Protein 2LHB (pdb70)

Organism: Petromyzon marinus (NCBI:txid7757)

Radius of gyration: 14.81 Å; Cα contacts (8 Å, |Δi|>4): 156; chains: 1; bounding box: 44×32×29 Å

Solvent-accessible surface area: 7991 Å² total

CATH classification: 1.10.490.10

Structure (mmCIF, N/CA/C/O backbone):
data_2LHB
#
_entry.id   2LHB
#
_cell.length_a   44.570
_cell.length_b   96.620
_cell.length_c   31.340
_cell.angle_alpha   90.00
_cell.angle_beta   90.00
_cell.angle_gamma   90.00
#
_symmetry.space_group_name_H-M   'P 21 21 21'
#
loop_
_entity.id
_entity.type
_entity.pdbx_description
1 polymer 'HEMOGLOBIN V (CYANO MET)'
2 non-polymer 'CYANIDE ION'
3 non-polymer 'PROTOPORPHYRIN IX CONTAINING FE'
4 water water
#
loop_
_atom_site.group_PDB
_atom_site.id
_atom_site.type_symbol
_atom_site.label_atom_id
_atom_site.label_alt_id
_atom_site.label_comp_id
_atom_site.label_asym_id
_atom_site.label_entity_id
_atom_site.label_seq_id
_atom_site.pdbx_PDB_ins_code
_atom_site.Cartn_x
_atom_site.Cartn_y
_atom_site.Cartn_z
_atom_site.occupancy
_atom_site.B_iso_or_equiv
_atom_site.auth_seq_id
_atom_site.auth_comp_id
_atom_site.auth_asym_id
_atom_site.auth_atom_id
_atom_site.pdbx_PDB_model_num
ATOM 1 N N . PRO A 1 1 ? 19.941 26.130 -20.741 1.00 22.70 1 PRO A N 1
ATOM 2 C CA . PRO A 1 1 ? 18.708 26.361 -19.960 1.00 22.33 1 PRO A CA 1
ATOM 3 C C . PRO A 1 1 ? 19.023 26.223 -18.477 1.00 20.27 1 PRO A C 1
ATOM 4 O O . PRO A 1 1 ? 20.137 25.811 -18.100 1.00 21.59 1 PRO A O 1
ATOM 17 N N . ILE A 1 2 ? 18.054 26.549 -17.666 1.00 18.47 2 ILE A N 1
ATOM 18 C CA . ILE A 1 2 ? 18.192 26.511 -16.208 1.00 16.73 2 ILE A CA 1
ATOM 19 C C . ILE A 1 2 ? 17.709 25.198 -15.655 1.00 16.10 2 ILE A C 1
ATOM 20 O O . ILE A 1 2 ? 16.610 24.769 -16.031 1.00 15.52 2 ILE A O 1
ATOM 36 N N . VAL A 1 3 ? 18.509 24.598 -14.778 1.00 16.28 3 VAL A N 1
ATOM 37 C CA . VAL A 1 3 ? 18.181 23.295 -14.166 1.00 16.56 3 VAL A CA 1
ATOM 38 C C . VAL A 1 3 ? 18.164 23.488 -12.658 1.00 16.02 3 VAL A C 1
ATOM 39 O O . VAL A 1 3 ? 18.826 24.442 -12.230 1.00 16.89 3 VAL A O 1
ATOM 52 N N . ASP A 1 4 ? 17.483 22.620 -11.954 1.00 16.13 4 ASP A N 1
ATOM 53 C CA . ASP A 1 4 ? 17.380 22.773 -10.471 1.00 16.94 4 ASP A CA 1
ATOM 54 C C . ASP A 1 4 ? 17.898 21.539 -9.758 1.00 16.19 4 ASP A C 1
ATOM 55 O O . ASP A 1 4 ? 17.550 21.377 -8.588 1.00 16.55 4 ASP A O 1
ATOM 64 N N . THR A 1 5 ? 18.677 20.761 -10.481 1.00 17.20 5 THR A N 1
ATOM 65 C CA . THR A 1 5 ? 19.285 19.520 -9.980 1.00 17.91 5 THR A CA 1
ATOM 66 C C . THR A 1 5 ? 20.675 19.295 -10.571 1.00 17.72 5 THR A C 1
ATOM 67 O O . THR A 1 5 ? 21.075 19.858 -11.575 1.00 18.08 5 THR A O 1
ATOM 78 N N . GLY A 1 6 ? 21.367 18.389 -9.911 1.00 18.31 6 GLY A N 1
ATOM 79 C CA . GLY A 1 6 ? 22.739 18.048 -10.321 1.00 18.95 6 GLY A CA 1
ATOM 80 C C . GLY A 1 6 ? 23.611 19.092 -9.583 1.00 20.36 6 GLY A C 1
ATOM 81 O O . GLY A 1 6 ? 23.207 19.639 -8.550 1.00 21.42 6 GLY A O 1
ATOM 85 N N . SER A 1 7 ? 24.737 19.314 -10.210 1.00 20.71 7 SER A N 1
ATOM 86 C CA . SER A 1 7 ? 25.765 20.233 -9.699 1.00 21.64 7 SER A CA 1
ATOM 87 C C . SER A 1 7 ? 26.174 21.095 -10.875 1.00 21.74 7 SER A C 1
ATOM 88 O O . SER A 1 7 ? 26.048 20.721 -12.038 1.00 21.56 7 SER A O 1
ATOM 96 N N . VAL A 1 8 ? 26.614 22.285 -10.504 1.00 24.80 8 VAL A N 1
ATOM 97 C CA . VAL A 1 8 ? 27.019 23.300 -11.488 1.00 25.03 8 VAL A CA 1
ATOM 98 C C . VAL A 1 8 ? 28.539 23.420 -11.435 1.00 25.55 8 VAL A C 1
ATOM 99 O O . VAL A 1 8 ? 29.070 23.314 -10.316 1.00 24.75 8 VAL A O 1
ATOM 112 N N . ALA A 1 9 ? 29.073 23.610 -12.630 1.00 26.24 9 ALA A N 1
ATOM 113 C CA . ALA A 1 9 ? 30.533 23.801 -12.784 1.00 27.47 9 ALA A CA 1
ATOM 114 C C . ALA A 1 9 ? 30.774 25.265 -12.383 1.00 28.05 9 ALA A C 1
ATOM 115 O O . ALA A 1 9 ? 29.920 26.132 -12.544 1.00 28.61 9 ALA A O 1
ATOM 122 N N . PRO A 1 10 ? 31.933 25.499 -11.817 1.00 29.15 10 PRO A N 1
ATOM 123 C CA . PRO A 1 10 ? 32.318 26.833 -11.341 1.00 28.17 10 PRO A CA 1
ATOM 124 C C . PRO A 1 10 ? 32.287 27.854 -12.452 1.00 26.89 10 PRO A C 1
ATOM 125 O O . PRO A 1 10 ? 32.394 27.523 -13.641 1.00 25.85 10 PRO A O 1
ATOM 136 N N . LEU A 1 11 ? 32.072 29.103 -12.019 1.00 25.61 11 LEU A N 1
ATOM 137 C CA . LEU A 1 11 ? 32.061 30.219 -12.949 1.00 25.09 11 LEU A CA 1
ATOM 138 C C . LEU A 1 11 ? 33.568 30.578 -13.170 1.00 23.77 11 LEU A C 1
ATOM 139 O O . LEU A 1 11 ? 34.395 30.452 -12.280 1.00 22.95 11 LEU A O 1
ATOM 155 N N . SER A 1 12 ? 33.787 30.950 -14.382 1.00 22.81 12 SER A N 1
ATOM 156 C CA . SER A 1 12 ? 35.077 31.360 -14.942 1.00 22.91 12 SER A CA 1
ATOM 157 C C . S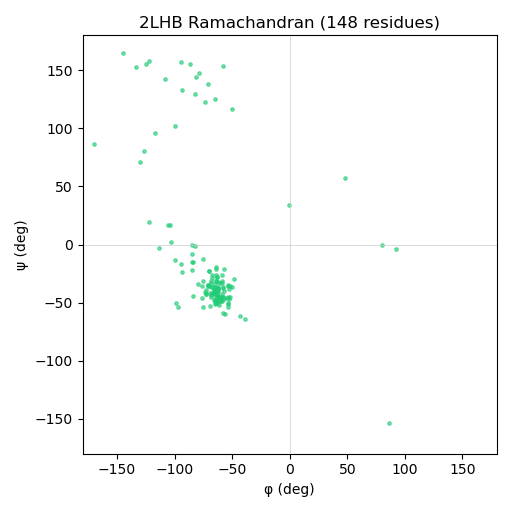ER A 1 12 ? 35.093 32.884 -14.819 1.00 22.93 12 SER A C 1
ATOM 158 O O . SER A 1 12 ? 33.961 33.434 -14.732 1.00 23.47 12 SER A O 1
ATOM 166 N N . ALA A 1 13 ? 36.258 33.481 -14.809 1.00 21.77 13 ALA A N 1
ATOM 167 C CA . ALA A 1 13 ? 36.328 34.951 -14.651 1.00 21.23 13 ALA A CA 1
ATOM 168 C C . ALA A 1 13 ? 35.560 35.657 -15.748 1.00 20.68 13 ALA A C 1
ATOM 169 O O . ALA A 1 13 ? 34.994 36.746 -15.511 1.00 21.94 13 ALA A O 1
ATOM 176 N N . ALA A 1 14 ? 35.518 35.042 -16.923 1.00 19.46 14 ALA A N 1
ATOM 177 C CA . ALA A 1 14 ? 34.788 35.676 -18.040 1.00 19.72 14 ALA A CA 1
ATOM 178 C C . ALA A 1 14 ? 33.290 35.743 -17.709 1.00 19.22 14 ALA A C 1
ATOM 179 O O . ALA A 1 14 ? 32.563 36.729 -17.930 1.00 19.16 14 ALA A O 1
ATOM 186 N N . GLU A 1 15 ? 32.794 34.653 -17.131 1.00 18.53 15 GLU A N 1
ATOM 187 C CA . GLU A 1 15 ? 31.357 34.567 -16.786 1.00 17.89 15 GLU A CA 1
ATOM 188 C C . GLU A 1 15 ? 30.961 35.595 -15.760 1.00 17.14 15 GLU A C 1
ATOM 189 O O . GLU A 1 15 ? 29.995 36.389 -15.881 1.00 18.54 15 GLU A O 1
ATOM 201 N N . LYS A 1 16 ? 31.767 35.630 -14.702 1.00 15.83 16 LYS A N 1
ATOM 202 C CA . LYS A 1 16 ? 31.611 36.525 -13.551 1.00 12.52 16 LYS A CA 1
ATOM 203 C C . LYS A 1 16 ? 31.525 37.940 -14.094 1.00 12.48 16 LYS A C 1
ATOM 204 O O . LYS A 1 16 ? 30.560 38.624 -13.784 1.00 10.41 16 LYS A O 1
ATOM 223 N N . THR A 1 17 ? 32.495 38.288 -14.936 1.00 11.81 17 THR A N 1
ATOM 224 C CA . THR A 1 17 ? 32.557 39.588 -15.590 1.00 12.05 17 THR A CA 1
ATOM 225 C C . THR A 1 17 ? 31.286 39.958 -16.340 1.00 12.37 17 THR A C 1
ATOM 226 O O . THR A 1 17 ? 30.780 41.066 -16.145 1.00 10.30 17 THR A O 1
ATOM 237 N N . LYS A 1 18 ? 30.820 39.020 -17.192 1.00 13.77 18 LYS A N 1
ATOM 238 C CA . LYS A 1 18 ? 29.601 39.361 -17.955 1.00 14.51 18 LYS A CA 1
ATOM 239 C C . LYS A 1 18 ? 28.348 39.395 -17.101 1.00 14.20 18 LYS A C 1
ATOM 240 O O . LYS A 1 18 ? 27.430 40.213 -17.297 1.00 13.23 18 LYS A O 1
ATOM 263 N N . ILE A 1 19 ? 28.319 38.473 -16.102 1.00 13.97 19 ILE A N 1
ATOM 264 C CA . ILE A 1 19 ? 27.132 38.486 -15.195 1.00 12.36 19 ILE A CA 1
ATOM 265 C C . ILE A 1 19 ? 27.020 39.882 -14.573 1.00 11.76 19 ILE A C 1
ATOM 266 O O . ILE A 1 19 ? 25.963 40.482 -14.573 1.00 9.14 19 ILE A O 1
ATOM 282 N N . ARG A 1 20 ? 28.142 40.374 -14.096 1.00 11.18 20 ARG A N 1
ATOM 283 C CA . ARG A 1 20 ? 28.194 41.659 -13.410 1.00 14.24 20 ARG A CA 1
ATOM 284 C C . ARG A 1 20 ? 27.796 42.864 -14.223 1.00 15.13 20 ARG A C 1
ATOM 285 O O . ARG A 1 20 ? 27.163 43.818 -13.682 1.00 16.08 20 ARG A O 1
ATOM 306 N N . SER A 1 21 ? 28.188 42.891 -15.488 1.00 15.14 21 SER A N 1
ATOM 307 C CA . SER A 1 21 ? 27.887 44.025 -16.353 1.00 14.85 21 SER A CA 1
ATOM 308 C C . SER A 1 21 ? 26.424 43.988 -16.793 1.00 13.79 21 SER A C 1
ATOM 309 O O . SER A 1 21 ? 25.821 45.058 -16.911 1.00 14.27 21 SER A O 1
ATOM 317 N N . ALA A 1 22 ? 25.913 42.809 -17.001 1.00 13.80 22 ALA A N 1
ATOM 318 C CA . ALA A 1 22 ? 24.502 42.611 -17.419 1.00 12.97 22 ALA A CA 1
ATOM 319 C C . ALA A 1 22 ? 23.547 42.833 -16.246 1.00 11.74 22 ALA A C 1
ATOM 320 O O . ALA A 1 22 ? 22.386 43.236 -16.465 1.00 13.94 22 ALA A O 1
ATOM 327 N N . TRP A 1 23 ? 23.946 42.536 -15.035 1.00 10.62 23 TRP A N 1
ATOM 328 C CA . TRP A 1 23 ? 23.132 42.657 -13.838 1.00 9.38 23 TRP A CA 1
ATOM 329 C C . TRP A 1 23 ? 22.932 44.108 -13.405 1.00 10.51 23 TRP A C 1
ATOM 330 O O . TRP A 1 23 ? 21.805 44.513 -13.025 1.00 9.27 23 TRP A O 1
ATOM 351 N N . ALA A 1 24 ? 23.983 44.875 -13.508 1.00 11.13 24 ALA A N 1
ATOM 352 C CA . ALA A 1 24 ? 24.069 46.276 -13.118 1.00 12.90 24 ALA A CA 1
ATOM 353 C C . ALA A 1 24 ? 22.808 47.076 -13.436 1.00 13.71 24 ALA A C 1
ATOM 354 O O . ALA A 1 24 ? 22.150 47.585 -12.521 1.00 14.90 24 ALA A O 1
ATOM 361 N N . PRO A 1 25 ? 22.523 47.182 -14.718 1.00 13.82 25 PRO A N 1
ATOM 362 C CA . PRO A 1 25 ? 21.371 47.968 -15.164 1.00 13.65 25 PRO A CA 1
ATOM 363 C C . PRO A 1 25 ? 20.042 47.481 -14.642 1.00 13.87 25 PRO A C 1
ATOM 364 O O . PRO A 1 25 ? 19.109 48.290 -14.341 1.00 14.14 25 PRO A O 1
ATOM 375 N N . VAL A 1 26 ? 19.907 46.173 -14.465 1.00 14.16 26 VAL A N 1
ATOM 376 C CA . VAL A 1 26 ? 18.653 45.581 -13.964 1.00 11.83 26 VAL A CA 1
ATOM 377 C C . VAL A 1 26 ? 18.464 45.998 -12.529 1.00 11.86 26 VAL A C 1
ATOM 378 O O . VAL A 1 26 ? 17.346 46.410 -12.181 1.00 12.42 26 VAL A O 1
ATOM 391 N N . TYR A 1 27 ? 19.500 45.927 -11.741 1.00 11.86 27 TYR A N 1
ATOM 392 C CA . TYR A 1 27 ? 19.480 46.292 -10.332 1.00 13.04 27 TYR A CA 1
ATOM 393 C C . TYR A 1 27 ? 19.182 47.764 -10.058 1.00 14.36 27 TYR A C 1
ATOM 394 O O . TYR A 1 27 ? 18.408 48.108 -9.131 1.00 12.71 27 TYR A O 1
ATOM 412 N N . SER A 1 28 ? 19.860 48.602 -10.870 1.00 15.25 28 SER A N 1
ATOM 413 C CA . SER A 1 28 ? 19.700 50.050 -10.690 1.00 15.89 28 SER A CA 1
ATOM 414 C C . SER A 1 28 ? 18.326 50.523 -11.116 1.00 15.89 28 SER A C 1
ATOM 415 O O . SER A 1 28 ? 17.823 51.556 -10.584 1.00 15.63 28 SER A O 1
ATOM 423 N N A THR A 1 29 ? 17.656 49.777 -11.965 0.50 16.16 29 THR A N 1
ATOM 424 C CA A THR A 1 29 ? 16.260 50.150 -12.341 0.50 16.06 29 THR A CA 1
ATOM 425 C C A THR A 1 29 ? 15.298 49.092 -11.813 0.50 17.15 29 THR A C 1
ATOM 426 O O A THR A 1 29 ? 14.340 48.670 -12.495 0.50 17.98 29 THR A O 1
ATOM 437 N N B ASP A 1 29 ? 17.741 49.827 -12.061 0.50 15.59 29 ASP A N 1
ATOM 438 C CA B ASP A 1 29 ? 16.330 50.021 -12.457 0.50 15.34 29 ASP A CA 1
ATOM 439 C C B ASP A 1 29 ? 15.339 49.069 -11.815 0.50 16.71 29 ASP A C 1
ATOM 440 O O B ASP A 1 29 ? 14.320 48.694 -12.462 0.50 17.56 29 ASP A O 1
ATOM 445 N N . TYR A 1 30 ? 15.514 48.637 -10.587 1.00 16.77 30 TYR A N 1
ATOM 446 C CA . TYR A 1 30 ? 14.715 47.598 -9.926 1.00 18.10 30 TYR A CA 1
ATOM 447 C C . TYR A 1 30 ? 13.237 47.882 -9.864 1.00 19.05 30 TYR A C 1
ATOM 448 O O . TYR A 1 30 ? 12.356 46.990 -10.044 1.00 19.54 30 TYR A O 1
ATOM 474 N N . GLU A 1 31 ? 12.857 49.134 -9.600 1.00 19.73 31 GLU A N 1
ATOM 475 C CA . GLU A 1 31 ? 11.446 49.521 -9.520 1.00 19.64 31 GLU A CA 1
ATOM 476 C C . GLU A 1 31 ? 10.726 49.232 -10.816 1.00 18.25 31 GLU A C 1
ATOM 477 O O . GLU A 1 31 ? 9.491 49.032 -10.790 1.00 18.52 31 GLU A O 1
ATOM 489 N N . THR A 1 32 ? 11.432 49.208 -11.919 1.00 16.80 32 THR A N 1
ATOM 490 C CA . THR A 1 32 ? 10.892 48.951 -13.254 1.00 15.69 32 THR A CA 1
ATOM 491 C C . THR A 1 32 ? 11.076 47.516 -13.734 1.00 14.40 32 THR A C 1
ATOM 492 O O . THR A 1 32 ? 10.144 46.889 -14.235 1.00 14.37 32 THR A O 1
ATOM 503 N N . SER A 1 33 ? 12.326 47.096 -13.606 1.00 12.87 33 SER A N 1
ATOM 504 C CA . SER A 1 33 ? 12.694 45.737 -14.070 1.00 11.01 33 SER A CA 1
ATOM 505 C C . SER A 1 33 ? 11.987 44.667 -13.233 1.00 9.66 33 SER A C 1
ATOM 506 O O . SER A 1 33 ? 11.602 43.635 -13.822 1.00 10.44 33 SER A O 1
ATOM 514 N N . GLY A 1 34 ? 11.896 44.925 -11.944 1.00 8.53 34 GLY A N 1
ATOM 515 C CA . GLY A 1 34 ? 11.289 44.016 -10.974 1.00 8.67 34 GLY A CA 1
ATOM 516 C C . GLY A 1 34 ? 9.821 43.693 -11.339 1.00 9.03 34 GLY A C 1
ATOM 517 O O . GLY A 1 34 ? 9.377 42.525 -11.293 1.00 6.93 34 GLY A O 1
ATOM 521 N N . VAL A 1 35 ? 9.142 44.793 -11.678 1.00 6.98 35 VAL A N 1
ATOM 522 C CA . VAL A 1 35 ? 7.722 44.654 -12.073 1.00 7.45 35 VAL A CA 1
ATOM 523 C C . VAL A 1 35 ? 7.625 43.853 -13.350 1.00 7.3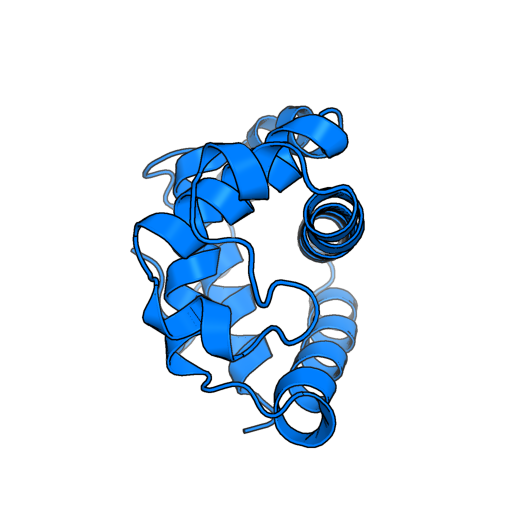4 35 VAL A C 1
ATOM 524 O O . VAL A 1 35 ? 6.888 42.847 -13.440 1.00 7.07 35 VAL A O 1
ATOM 537 N N . ASP A 1 36 ? 8.440 44.206 -14.322 1.00 6.79 36 ASP A N 1
ATOM 538 C CA . ASP A 1 36 ? 8.436 43.529 -15.630 1.00 8.95 36 ASP A CA 1
ATOM 539 C C . ASP A 1 36 ? 8.592 42.034 -15.470 1.00 8.90 36 ASP A C 1
ATOM 540 O O . ASP A 1 36 ? 7.863 41.230 -16.102 1.00 8.28 36 ASP A O 1
ATOM 549 N N . ILE A 1 37 ? 9.549 41.680 -14.599 1.00 7.50 37 ILE A N 1
ATOM 550 C CA . ILE A 1 37 ? 9.790 40.229 -14.414 1.00 8.10 37 ILE A CA 1
ATOM 551 C C . ILE A 1 37 ? 8.576 39.479 -13.902 1.00 8.76 37 ILE A C 1
ATOM 552 O O . ILE A 1 37 ? 8.257 38.411 -14.428 1.00 8.27 37 ILE A O 1
ATOM 568 N N . LEU A 1 38 ? 7.872 39.987 -12.907 1.00 8.39 38 LEU A N 1
ATOM 569 C CA . LEU A 1 38 ? 6.684 39.450 -12.294 1.00 8.47 38 LEU A CA 1
ATOM 570 C C . LEU A 1 38 ? 5.481 39.393 -13.225 1.00 7.61 38 LEU A C 1
ATOM 571 O O . LEU A 1 38 ? 4.787 38.372 -13.216 1.00 7.40 38 LEU A O 1
ATOM 590 N N . VAL A 1 39 ? 5.284 40.422 -14.022 1.00 8.60 39 VAL A N 1
ATOM 591 C CA . VAL A 1 39 ? 4.213 40.510 -15.007 1.00 9.12 39 VAL A CA 1
ATOM 592 C C . VAL A 1 39 ? 4.437 39.375 -16.001 1.00 9.16 39 VAL A C 1
ATOM 593 O O . VAL A 1 39 ? 3.532 38.552 -16.265 1.00 10.08 39 VAL A O 1
ATOM 606 N N . LYS A 1 40 ? 5.654 39.315 -16.517 1.00 8.43 40 LYS A N 1
ATOM 607 C CA . LYS A 1 40 ? 6.052 38.260 -17.441 1.00 9.10 40 LYS A CA 1
ATOM 608 C C . LYS A 1 40 ? 5.870 36.879 -16.819 1.00 9.24 40 LYS A C 1
ATOM 609 O O . LYS A 1 40 ? 5.335 35.960 -17.486 1.00 10.27 40 LYS A O 1
ATOM 628 N N . PHE A 1 41 ? 6.276 36.701 -15.603 1.00 8.01 41 PHE A N 1
ATOM 629 C CA . PHE A 1 41 ? 6.151 35.433 -14.889 1.00 9.49 41 PHE A CA 1
ATOM 630 C C . PHE A 1 41 ? 4.673 34.960 -14.805 1.00 10.38 41 PHE A C 1
ATOM 631 O O . PHE A 1 41 ? 4.379 33.845 -15.292 1.00 10.28 41 PHE A O 1
ATOM 648 N N . PHE A 1 42 ? 3.855 35.777 -14.210 1.00 10.60 42 PHE A N 1
ATOM 649 C CA . PHE A 1 42 ? 2.442 35.492 -13.970 1.00 12.23 42 PHE A CA 1
ATOM 650 C C . PHE A 1 42 ? 1.631 35.421 -15.243 1.00 14.60 42 PHE A C 1
ATOM 651 O O . PHE A 1 42 ? 0.631 34.631 -15.258 1.00 15.56 42 PHE A O 1
ATOM 668 N N . THR A 1 43 ? 2.001 36.116 -16.292 1.00 14.60 43 THR A N 1
ATOM 669 C CA . THR A 1 43 ? 1.062 35.937 -17.461 1.00 17.40 43 THR A CA 1
ATOM 670 C C . THR A 1 43 ? 1.359 34.643 -18.151 1.00 19.30 43 THR A C 1
ATOM 671 O O . THR A 1 43 ? 0.470 33.904 -18.660 1.00 19.65 43 THR A O 1
ATOM 682 N N . SER A 1 44 ? 2.632 34.239 -18.183 1.00 19.92 44 SER A N 1
ATOM 683 C CA . SER A 1 44 ? 2.977 32.967 -18.853 1.00 20.90 44 SER A CA 1
ATOM 684 C C . SER A 1 44 ? 2.794 31.789 -17.906 1.00 21.76 44 SER A C 1
ATOM 685 O O . SER A 1 44 ? 2.664 30.645 -18.422 1.00 24.14 44 SER A O 1
ATOM 693 N N . THR A 1 45 ? 2.801 31.998 -16.601 1.00 20.49 45 THR A N 1
ATOM 694 C CA . THR A 1 45 ? 2.666 30.895 -15.639 1.00 20.08 45 THR A CA 1
ATOM 695 C C . THR A 1 45 ? 1.597 31.219 -14.611 1.00 19.73 45 THR A C 1
ATOM 696 O O . THR A 1 45 ? 1.900 31.484 -13.445 1.00 19.13 45 THR A O 1
ATOM 707 N N . PRO A 1 46 ? 0.357 31.197 -15.085 1.00 20.45 46 PRO A N 1
ATOM 708 C CA . PRO A 1 46 ? -0.793 31.561 -14.253 1.00 20.90 46 PRO A CA 1
ATOM 709 C C . PRO A 1 46 ? -1.015 30.665 -13.068 1.00 21.34 46 PRO A C 1
ATOM 710 O O . PRO A 1 46 ? -1.509 31.154 -11.992 1.00 22.98 46 PRO A O 1
ATOM 721 N N . ALA A 1 47 ? -0.610 29.408 -13.142 1.00 20.76 47 ALA A N 1
ATOM 722 C CA . ALA A 1 47 ? -0.748 28.501 -11.988 1.00 20.43 47 ALA A CA 1
ATOM 723 C C . ALA A 1 47 ? -0.019 29.051 -10.771 1.00 19.49 47 ALA A C 1
ATOM 724 O O . ALA A 1 47 ? -0.428 28.985 -9.603 1.00 18.43 47 ALA A O 1
ATOM 731 N N . ALA A 1 48 ? 1.119 29.665 -11.082 1.00 19.13 48 ALA A N 1
ATOM 732 C CA . ALA A 1 48 ? 2.026 30.188 -10.056 1.00 18.29 48 ALA A CA 1
ATOM 733 C C . ALA A 1 48 ? 1.532 31.288 -9.173 1.00 17.30 48 ALA A C 1
ATOM 734 O O . ALA A 1 48 ? 1.967 31.404 -8.019 1.00 15.81 48 ALA A O 1
ATOM 741 N N . GLN A 1 49 ? 0.660 32.121 -9.717 1.00 18.27 49 GLN A N 1
ATOM 742 C CA . GLN A 1 49 ? 0.075 33.270 -9.036 1.00 18.21 49 GLN A CA 1
ATOM 743 C C . GLN A 1 49 ? -0.786 32.855 -7.854 1.00 18.60 49 GLN A C 1
ATOM 744 O O . GLN A 1 49 ? -0.946 33.642 -6.915 1.00 20.24 49 GLN A O 1
ATOM 758 N N . GLU A 1 50 ? -1.344 31.670 -7.854 1.00 19.17 50 GLU A N 1
ATOM 759 C CA . GLU A 1 50 ? -2.184 31.181 -6.771 1.00 19.01 50 GLU A CA 1
ATOM 760 C C . GLU A 1 50 ? -1.427 31.042 -5.458 1.00 19.10 50 GLU A C 1
ATOM 761 O O . GLU A 1 50 ? -2.117 31.013 -4.413 1.00 17.47 50 GLU A O 1
ATOM 773 N N . PHE A 1 51 ? -0.091 30.975 -5.533 1.00 17.06 51 PHE A N 1
ATOM 774 C CA . PHE A 1 51 ? 0.767 30.814 -4.370 1.00 17.41 51 PHE A CA 1
ATOM 775 C C . PHE A 1 51 ? 1.047 32.145 -3.641 1.00 19.04 51 PHE A C 1
ATOM 776 O O . PHE A 1 51 ? 1.707 32.098 -2.583 1.00 19.08 51 PHE A O 1
ATOM 793 N N . PHE A 1 52 ? 0.517 33.202 -4.175 1.00 18.98 52 PHE A N 1
ATOM 794 C CA . PHE A 1 52 ? 0.596 34.595 -3.782 1.00 21.45 52 PHE A CA 1
ATOM 795 C C . PHE A 1 52 ? -0.770 35.177 -3.395 1.00 22.79 52 PHE A C 1
ATOM 796 O O . PHE A 1 52 ? -1.572 35.647 -4.219 1.00 21.95 52 PHE A O 1
ATOM 813 N N . PRO A 1 53 ? -1.019 35.160 -2.101 1.00 24.17 53 PRO A N 1
ATOM 814 C CA . PRO A 1 53 ? -2.287 35.627 -1.553 1.00 25.13 53 PRO A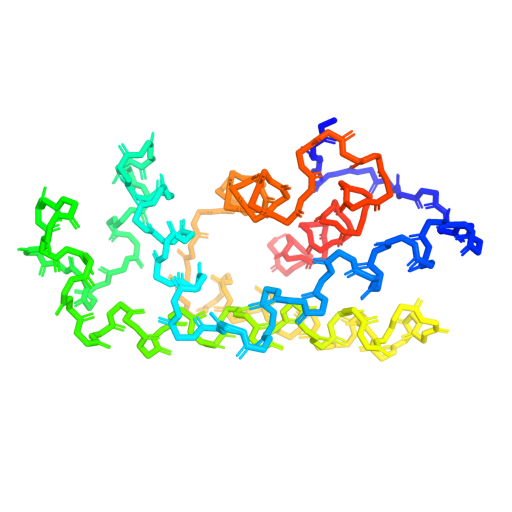 CA 1
ATOM 815 C C . PRO A 1 53 ? -2.552 37.097 -1.796 1.00 24.65 53 PRO A C 1
ATOM 816 O O . PRO A 1 53 ? -3.696 37.515 -2.075 1.00 25.14 53 PRO A O 1
ATOM 827 N N . LYS A 1 54 ? -1.484 37.842 -1.667 1.00 24.10 54 LYS A N 1
ATOM 828 C CA . LYS A 1 54 ? -1.479 39.303 -1.791 1.00 23.76 54 LYS A CA 1
ATOM 829 C C . LYS A 1 54 ? -1.858 39.777 -3.178 1.00 23.08 54 LYS A C 1
ATOM 830 O O . LYS A 1 54 ? -2.315 40.942 -3.334 1.00 24.80 54 LYS A O 1
ATOM 853 N N . PHE A 1 55 ? -1.744 38.950 -4.185 1.00 22.04 55 PHE A N 1
ATOM 854 C CA . PHE A 1 55 ? -2.030 39.271 -5.578 1.00 21.02 55 PHE A CA 1
ATOM 855 C C . PHE A 1 55 ? -3.351 38.692 -6.076 1.00 22.52 55 PHE A C 1
ATOM 856 O O . PHE A 1 55 ? -3.523 38.591 -7.294 1.00 20.96 55 PHE A O 1
ATOM 873 N N . LYS A 1 56 ? -4.198 38.294 -5.141 1.00 24.47 56 LYS A N 1
ATOM 874 C CA . LYS A 1 56 ? -5.504 37.724 -5.519 1.00 26.88 56 LYS A CA 1
ATOM 875 C C . LYS A 1 56 ? -6.305 38.923 -6.051 1.00 26.20 56 LYS A C 1
ATOM 876 O O . LYS A 1 56 ? -6.241 40.029 -5.469 1.00 27.29 56 LYS A O 1
ATOM 895 N N . GLY A 1 57 ? -7.002 38.653 -7.136 1.00 24.86 57 GLY A N 1
ATOM 896 C CA . GLY A 1 57 ? -7.810 39.725 -7.738 1.00 22.16 57 GLY A CA 1
ATOM 897 C C . GLY A 1 57 ? -7.066 40.490 -8.805 1.00 21.17 57 GLY A C 1
ATOM 898 O O . GLY A 1 57 ? -7.715 41.384 -9.402 1.00 21.23 57 GLY A O 1
ATOM 902 N N . LEU A 1 58 ? -5.784 40.200 -9.038 1.00 18.78 58 LEU A N 1
ATOM 903 C CA . LEU A 1 58 ? -5.074 40.935 -10.132 1.00 18.09 58 LEU A CA 1
ATOM 904 C C . LEU A 1 58 ? -5.136 39.908 -11.258 1.00 16.07 58 LEU A C 1
ATOM 905 O O . LEU A 1 58 ? -4.445 38.910 -11.147 1.00 17.06 58 LEU A O 1
ATOM 921 N N . THR A 1 59 ? -6.040 40.139 -12.173 1.00 15.13 59 THR A N 1
ATOM 922 C CA . THR A 1 59 ? -6.319 39.259 -13.278 1.00 15.94 59 THR A CA 1
ATOM 923 C C . THR A 1 59 ? -5.701 39.647 -14.601 1.00 17.34 59 THR A C 1
ATOM 924 O O . THR A 1 59 ? -5.666 38.808 -15.508 1.00 18.95 59 THR A O 1
ATOM 935 N N . THR A 1 60 ? -5.193 40.850 -14.750 1.00 18.40 60 THR A N 1
ATOM 936 C CA . THR A 1 60 ? -4.594 41.362 -15.955 1.00 19.01 60 THR A CA 1
ATOM 937 C C . THR A 1 60 ? -3.160 41.900 -15.746 1.00 18.90 60 THR A C 1
ATOM 938 O O . THR A 1 60 ? -2.802 42.330 -14.666 1.00 18.08 60 THR A O 1
ATOM 949 N N . ALA A 1 61 ? -2.468 41.866 -16.879 1.00 19.35 61 ALA A N 1
ATOM 950 C CA . ALA A 1 61 ? -1.076 42.341 -16.989 1.00 19.20 61 ALA A CA 1
ATOM 951 C C . ALA A 1 61 ? -1.057 43.779 -16.476 1.00 19.20 61 ALA A C 1
ATOM 952 O O . ALA A 1 61 ? -0.207 44.177 -15.713 1.00 19.17 61 ALA A O 1
ATOM 959 N N . ASP A 1 62 ? -2.060 44.535 -16.953 1.00 20.37 62 ASP A N 1
ATOM 960 C CA . ASP A 1 62 ? -2.178 45.955 -16.597 1.00 20.24 62 ASP A CA 1
ATOM 961 C C . ASP A 1 62 ? -2.391 46.186 -15.111 1.00 18.28 62 ASP A C 1
ATOM 962 O O . ASP A 1 62 ? -1.840 47.154 -14.596 1.00 17.24 62 ASP A O 1
ATOM 971 N N . GLU A 1 63 ? -3.165 45.297 -14.504 1.00 17.53 63 GLU A N 1
ATOM 972 C CA . GLU A 1 63 ? -3.439 45.376 -13.071 1.00 16.40 63 GLU A CA 1
ATOM 973 C C . GLU A 1 63 ? -2.189 45.056 -12.256 1.00 15.23 63 GLU A C 1
ATOM 974 O O . GLU A 1 63 ? -1.855 45.692 -11.252 1.00 13.69 63 GLU A O 1
ATOM 990 N N . LEU A 1 64 ? -1.488 44.036 -12.739 1.00 15.85 64 LEU A N 1
ATOM 991 C CA . LEU A 1 64 ? -0.229 43.548 -12.104 1.00 14.13 64 LEU A CA 1
ATOM 992 C C . LEU A 1 64 ? 0.792 44.695 -12.201 1.00 13.84 64 LEU A C 1
ATOM 993 O O . LEU A 1 64 ? 1.454 45.037 -11.251 1.00 11.72 64 LEU A O 1
ATOM 1009 N N . LYS A 1 65 ? 0.915 45.213 -13.410 1.00 15.41 65 LYS A N 1
ATOM 1010 C CA . LYS A 1 65 ? 1.855 46.285 -13.691 1.00 18.53 65 LYS A CA 1
ATOM 1011 C C . LYS A 1 65 ? 1.742 47.480 -12.775 1.00 20.09 65 LYS A C 1
ATOM 1012 O O . LYS A 1 65 ? 2.692 48.206 -12.429 1.00 22.69 65 LYS A O 1
ATOM 1031 N N . LYS A 1 66 ? 0.517 47.793 -12.379 1.00 21.41 66 LYS A N 1
ATOM 1032 C CA . LYS A 1 66 ? 0.185 48.961 -11.572 1.00 20.72 66 LYS A CA 1
ATO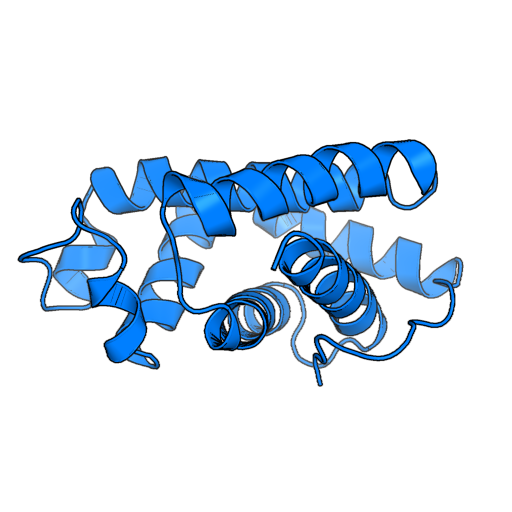M 1033 C C . LYS A 1 66 ? -0.083 48.680 -10.120 1.00 18.50 66 LYS A C 1
ATOM 1034 O O . LYS A 1 66 ? -0.438 49.636 -9.420 1.00 18.21 66 LYS A O 1
ATOM 1053 N N . SER A 1 67 ? 0.038 47.441 -9.683 1.00 15.89 67 SER A N 1
ATOM 1054 C CA . SER A 1 67 ? -0.233 47.178 -8.244 1.00 13.51 67 SER A CA 1
ATOM 1055 C C . SER A 1 67 ? 1.006 47.509 -7.429 1.00 12.32 67 SER A C 1
ATOM 1056 O O . SER A 1 67 ? 2.078 46.985 -7.788 1.00 12.54 67 SER A O 1
ATOM 1064 N N . ALA A 1 68 ? 0.903 48.284 -6.375 1.00 11.64 68 ALA A N 1
ATOM 1065 C CA . ALA A 1 68 ? 2.075 48.596 -5.557 1.00 11.53 68 ALA A CA 1
ATOM 1066 C C . ALA A 1 68 ? 2.548 47.337 -4.842 1.00 12.59 68 ALA A C 1
ATOM 1067 O O . ALA A 1 68 ? 3.729 47.254 -4.467 1.00 11.98 68 ALA A O 1
ATOM 1074 N N . ASP A 1 69 ? 1.621 46.412 -4.620 1.00 12.77 69 ASP A N 1
ATOM 1075 C CA . ASP A 1 69 ? 1.920 45.169 -3.916 1.00 13.46 69 ASP A CA 1
ATOM 1076 C C . ASP A 1 69 ? 3.000 44.387 -4.694 1.00 11.89 69 ASP A C 1
ATOM 1077 O O . ASP A 1 69 ? 3.975 43.892 -4.110 1.00 10.59 69 ASP A O 1
ATOM 1086 N N . VAL A 1 70 ? 2.723 44.292 -5.967 1.00 10.74 70 VAL A N 1
ATOM 1087 C CA . VAL A 1 70 ? 3.632 43.620 -6.903 1.00 10.92 70 VAL A CA 1
ATOM 1088 C C . VAL A 1 70 ? 4.958 44.412 -6.874 1.00 10.55 70 VAL A C 1
ATOM 1089 O O . VAL A 1 70 ? 6.023 43.765 -6.792 1.00 12.86 70 VAL A O 1
ATOM 1102 N N . ARG A 1 71 ? 4.903 45.727 -6.962 1.00 9.43 71 ARG A N 1
ATOM 1103 C CA . ARG A 1 71 ? 6.207 46.465 -6.962 1.00 11.08 71 ARG A CA 1
ATOM 1104 C C . ARG A 1 71 ? 7.048 46.213 -5.733 1.00 9.75 71 ARG A C 1
ATOM 1105 O O . ARG A 1 71 ? 8.267 45.950 -5.891 1.00 9.35 71 ARG A O 1
ATOM 1126 N N . TRP A 1 72 ? 6.470 46.260 -4.523 1.00 9.00 72 TRP A N 1
ATOM 1127 C CA . TRP A 1 72 ? 7.236 46.054 -3.287 1.00 9.97 72 TRP A CA 1
ATOM 1128 C C . TRP A 1 72 ? 7.789 44.642 -3.177 1.00 10.06 72 TRP A C 1
ATOM 1129 O O . TRP A 1 72 ? 8.923 44.386 -2.716 1.00 9.87 72 TRP A O 1
ATOM 1150 N N . HIS A 1 73 ? 6.972 43.692 -3.594 1.00 9.12 73 HIS A N 1
ATOM 1151 C CA . HIS A 1 73 ? 7.399 42.281 -3.568 1.00 7.41 73 HIS A CA 1
ATOM 1152 C C . HIS A 1 73 ? 8.552 42.098 -4.544 1.00 8.31 73 HIS A C 1
ATOM 1153 O O . HIS A 1 73 ? 9.601 41.478 -4.219 1.00 8.37 73 HIS A O 1
ATOM 1168 N N . ALA A 1 74 ? 8.402 42.585 -5.769 1.00 7.31 74 ALA A N 1
ATOM 1169 C CA . ALA A 1 74 ? 9.418 42.454 -6.782 1.00 6.76 74 ALA A CA 1
ATOM 1170 C C . ALA A 1 74 ? 10.800 42.951 -6.362 1.00 8.25 74 ALA A C 1
ATOM 1171 O O . ALA A 1 74 ? 11.822 42.390 -6.813 1.00 7.96 74 ALA A O 1
ATOM 1178 N N . GLU A 1 75 ? 10.879 44.002 -5.583 1.00 9.35 75 GLU A N 1
ATOM 1179 C CA . GLU A 1 75 ? 12.150 44.551 -5.096 1.00 10.50 75 GLU A CA 1
ATOM 1180 C C . GLU A 1 75 ? 12.850 43.565 -4.170 1.00 10.00 75 GLU A C 1
ATOM 1181 O O . GLU A 1 75 ? 14.089 43.517 -4.048 1.00 9.17 75 GLU A O 1
ATOM 1193 N N . ARG A 1 76 ? 12.080 42.792 -3.405 1.00 10.25 76 ARG A N 1
ATOM 119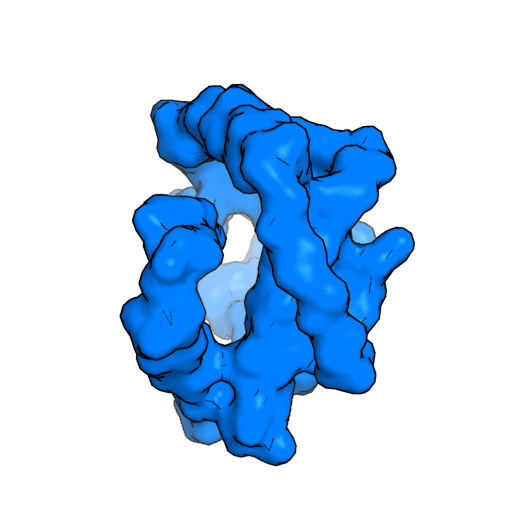4 C CA . ARG A 1 76 ? 12.655 41.784 -2.495 1.00 10.12 76 ARG A CA 1
ATOM 1195 C C . ARG A 1 76 ? 13.281 40.689 -3.348 1.00 9.66 76 ARG A C 1
ATOM 1196 O O . ARG A 1 76 ? 14.266 40.072 -2.927 1.00 9.44 76 ARG A O 1
ATOM 1217 N N . ILE A 1 77 ? 12.739 40.412 -4.522 1.00 9.40 77 ILE A N 1
ATOM 1218 C CA . ILE A 1 77 ? 13.271 39.364 -5.412 1.00 9.76 77 ILE A CA 1
ATOM 1219 C C . ILE A 1 77 ? 14.580 39.866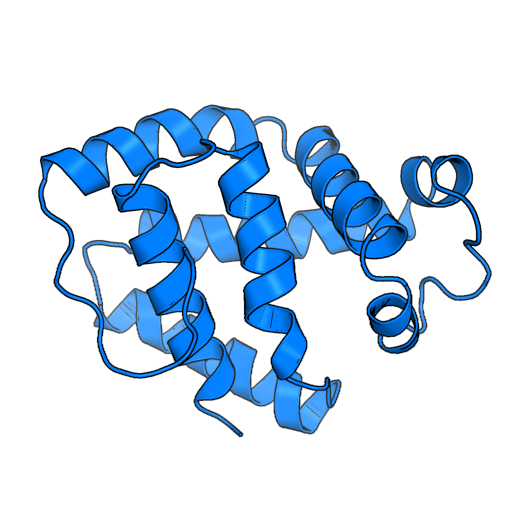 -6.026 1.00 9.20 77 ILE A C 1
ATOM 1220 O O . ILE A 1 77 ? 15.532 39.100 -6.073 1.00 9.27 77 ILE A O 1
ATOM 1236 N N . ILE A 1 78 ? 14.576 41.126 -6.440 1.00 9.48 78 ILE A N 1
ATOM 1237 C CA . ILE A 1 78 ? 15.797 41.711 -7.025 1.00 9.77 78 ILE A CA 1
ATOM 1238 C C . ILE A 1 78 ? 16.895 41.789 -5.966 1.00 8.91 78 ILE A C 1
ATOM 1239 O O . ILE A 1 78 ? 18.084 41.540 -6.283 1.00 8.17 78 ILE A O 1
ATOM 1255 N N . ASN A 1 79 ? 16.506 42.193 -4.787 1.00 7.36 79 ASN A N 1
ATOM 1256 C CA . ASN A 1 79 ? 17.541 42.300 -3.749 1.00 10.08 79 ASN A CA 1
ATOM 1257 C C . ASN A 1 79 ? 18.126 40.923 -3.489 1.00 11.02 79 ASN A C 1
ATOM 1258 O O . ASN A 1 79 ? 19.327 40.892 -3.190 1.00 13.32 79 ASN A O 1
ATOM 1269 N N . ALA A 1 80 ? 17.356 39.852 -3.609 1.00 10.65 80 ALA A N 1
ATOM 1270 C CA . ALA A 1 80 ? 17.943 38.541 -3.294 1.00 9.83 80 ALA A CA 1
ATOM 1271 C C . ALA A 1 80 ? 18.905 38.101 -4.376 1.00 8.25 80 ALA A C 1
ATOM 1272 O O . ALA A 1 80 ? 19.943 37.519 -4.018 1.00 9.84 80 ALA A O 1
ATOM 1279 N N . VAL A 1 81 ? 18.611 38.335 -5.597 1.00 7.02 81 VAL A N 1
ATOM 1280 C CA . VAL A 1 81 ? 19.479 37.949 -6.704 1.00 8.45 81 VAL A CA 1
ATOM 1281 C C . VAL A 1 81 ? 20.773 38.786 -6.563 1.00 9.36 81 VAL A C 1
ATOM 1282 O O . VAL A 1 81 ? 21.877 38.283 -6.797 1.00 9.38 81 VAL A O 1
ATOM 1295 N N . ASP A 1 82 ? 20.551 40.040 -6.234 1.00 8.34 82 ASP A N 1
ATOM 1296 C CA . ASP A 1 82 ? 21.670 40.978 -6.078 1.00 10.30 82 ASP A CA 1
ATOM 1297 C C . ASP A 1 82 ? 22.589 40.415 -5.010 1.00 8.85 82 ASP A C 1
ATOM 1298 O O . ASP A 1 82 ? 23.778 40.589 -5.193 1.00 8.97 82 ASP A O 1
ATOM 1307 N N . ASP A 1 83 ? 22.069 39.815 -3.975 1.00 8.90 83 ASP A N 1
ATOM 1308 C CA . ASP A 1 83 ? 22.905 39.247 -2.896 1.00 10.45 83 ASP A CA 1
ATOM 1309 C C . ASP A 1 83 ? 23.810 38.132 -3.416 1.00 10.74 83 ASP A C 1
ATOM 1310 O O . ASP A 1 83 ? 24.993 38.045 -2.984 1.00 11.40 83 ASP A O 1
ATOM 1319 N N . ALA A 1 84 ? 23.242 37.323 -4.282 1.00 10.03 84 ALA A N 1
ATOM 1320 C CA . ALA A 1 84 ? 23.889 36.193 -4.947 1.00 10.65 84 ALA A CA 1
ATOM 1321 C C . ALA A 1 84 ? 25.003 36.703 -5.874 1.00 12.01 84 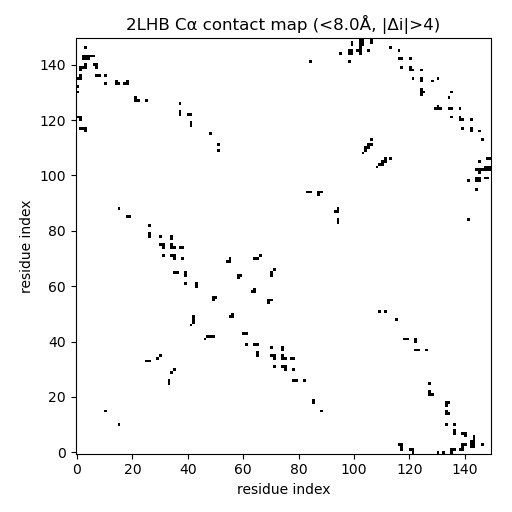ALA A C 1
ATOM 1322 O O . ALA A 1 84 ? 26.140 36.158 -5.913 1.00 11.43 84 ALA A O 1
ATOM 1329 N N . VAL A 1 85 ? 24.621 37.712 -6.663 1.00 9.47 85 VAL A N 1
ATOM 1330 C CA . VAL A 1 85 ? 25.613 38.322 -7.573 1.00 10.35 85 VAL A CA 1
ATOM 1331 C C . VAL A 1 85 ? 26.827 38.809 -6.760 1.00 11.75 85 VAL A C 1
ATOM 1332 O O . VAL A 1 85 ? 27.936 38.334 -7.077 1.00 12.83 85 VAL A O 1
ATOM 1345 N N . ALA A 1 86 ? 26.652 39.682 -5.831 1.00 12.30 86 ALA A N 1
ATOM 1346 C CA . ALA A 1 86 ? 27.618 40.270 -4.934 1.00 14.86 86 ALA A CA 1
ATOM 1347 C C . ALA A 1 86 ? 28.530 39.256 -4.243 1.00 15.72 86 ALA A C 1
ATOM 1348 O O . ALA A 1 86 ? 29.688 39.575 -3.911 1.00 17.00 86 ALA A O 1
ATOM 1355 N N . SER A 1 87 ? 28.071 38.063 -4.001 1.00 17.05 87 SER A N 1
ATOM 1356 C CA . SER A 1 87 ? 28.650 36.931 -3.328 1.00 18.47 87 SER A CA 1
ATOM 1357 C C . SER A 1 87 ? 29.117 35.772 -4.191 1.00 20.18 87 SER A C 1
ATOM 1358 O O . SER A 1 87 ? 29.240 34.646 -3.630 1.00 20.62 87 SER A O 1
ATOM 1366 N N . MET A 1 88 ? 29.296 35.972 -5.474 1.00 20.77 88 MET A N 1
ATOM 1367 C CA . MET A 1 88 ? 29.733 34.905 -6.361 1.00 22.10 88 MET A CA 1
ATOM 1368 C C . MET A 1 88 ? 31.073 34.321 -5.928 1.00 22.41 88 MET A C 1
ATOM 1369 O O . MET A 1 88 ? 31.323 33.127 -6.201 1.00 23.15 88 MET A O 1
ATOM 1383 N N . ASP A 1 89 ? 31.933 35.151 -5.367 1.00 22.84 89 ASP A N 1
ATOM 1384 C CA . ASP A 1 89 ? 33.273 34.676 -4.988 1.00 24.24 89 ASP A CA 1
ATOM 1385 C C . ASP A 1 89 ? 33.330 34.009 -3.617 1.00 23.79 89 ASP A C 1
ATOM 1386 O O . ASP A 1 89 ? 34.446 33.529 -3.274 1.00 25.80 89 ASP A O 1
ATOM 1395 N N . ASP A 1 90 ? 32.265 34.069 -2.880 1.00 22.82 90 ASP A N 1
ATOM 1396 C CA . ASP A 1 90 ? 32.211 33.566 -1.506 1.00 21.59 90 ASP A CA 1
ATOM 1397 C C . ASP A 1 90 ? 31.047 32.586 -1.356 1.00 20.73 90 ASP A C 1
ATOM 1398 O O . ASP A 1 90 ? 30.000 32.959 -0.803 1.00 19.89 90 ASP A O 1
ATOM 1407 N N . THR A 1 91 ? 31.347 31.399 -1.808 1.00 20.06 91 THR A N 1
ATOM 1408 C CA . THR A 1 91 ? 30.381 30.279 -1.789 1.00 19.15 91 THR A CA 1
AT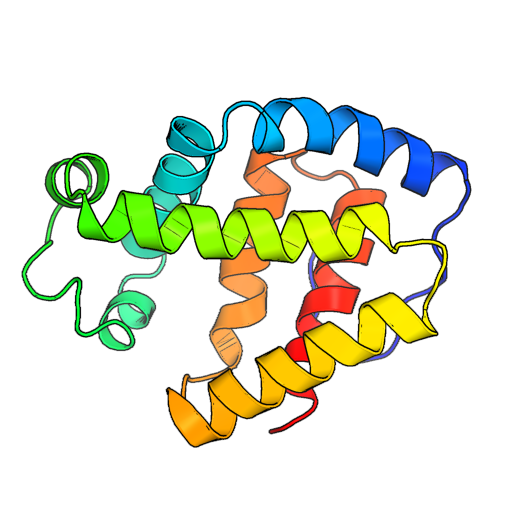OM 1409 C C . THR A 1 91 ? 29.726 30.070 -0.459 1.00 19.00 91 THR A C 1
ATOM 1410 O O . THR A 1 91 ? 28.515 29.728 -0.344 1.00 17.68 91 THR A O 1
ATOM 1421 N N . GLU A 1 92 ? 30.509 30.284 0.606 1.00 17.61 92 GLU A N 1
ATOM 1422 C CA . GLU A 1 92 ? 29.959 30.113 1.941 1.00 17.52 92 GLU A CA 1
ATOM 1423 C C . GLU A 1 92 ? 28.928 31.195 2.193 1.00 16.77 92 GLU A C 1
ATOM 1424 O O . GLU A 1 92 ? 27.860 30.943 2.742 1.00 16.92 92 GLU A O 1
ATOM 1436 N N . LYS A 1 93 ? 29.184 32.434 1.803 1.00 17.49 93 LYS A N 1
ATOM 1437 C CA . LYS A 1 93 ? 28.163 33.477 2.058 1.00 18.50 93 LYS A CA 1
ATOM 1438 C C . LYS A 1 93 ? 26.942 33.219 1.152 1.00 18.81 93 LYS A C 1
ATOM 1439 O O . LYS A 1 93 ? 25.810 33.180 1.635 1.00 18.80 93 LYS A O 1
ATOM 1462 N N . MET A 1 94 ? 27.191 33.085 -0.133 1.00 18.41 94 MET A N 1
ATOM 1463 C CA . MET A 1 94 ? 26.126 32.833 -1.108 1.00 18.73 94 MET A CA 1
ATOM 1464 C C . MET A 1 94 ? 25.148 31.792 -0.572 1.00 19.41 94 MET A C 1
ATOM 1465 O O . MET A 1 94 ? 23.960 32.063 -0.404 1.00 19.71 94 MET A O 1
ATOM 1479 N N . SER A 1 95 ? 25.650 30.602 -0.322 1.00 19.25 95 SER A N 1
ATOM 1480 C CA . SER A 1 95 ? 24.897 29.450 0.136 1.00 19.63 95 SER A CA 1
ATOM 1481 C C . SER A 1 95 ? 24.012 29.633 1.349 1.00 19.83 95 SER A C 1
ATOM 1482 O O . SER A 1 95 ? 22.909 29.105 1.432 1.00 19.07 95 SER A O 1
ATOM 1490 N N . MET A 1 96 ? 24.609 30.286 2.329 1.00 20.30 96 MET A N 1
ATOM 1491 C CA . MET A 1 96 ? 24.005 30.545 3.650 1.00 20.56 96 MET A CA 1
ATOM 1492 C C . MET A 1 96 ? 22.640 31.219 3.547 1.00 18.10 96 MET A C 1
ATOM 1493 O O . MET A 1 96 ? 21.616 30.800 4.083 1.00 16.43 96 MET A O 1
ATOM 1507 N N . LYS A 1 97 ? 22.639 32.330 2.815 1.00 18.49 97 LYS A N 1
ATOM 1508 C CA . LYS A 1 97 ? 21.388 33.101 2.665 1.00 18.33 97 LYS A CA 1
ATOM 1509 C C . LYS A 1 97 ? 20.391 32.360 1.797 1.00 15.31 97 LYS A C 1
ATOM 1510 O O . LYS A 1 97 ? 19.186 32.492 2.120 1.00 16.94 97 LYS A O 1
ATOM 1533 N N . LEU A 1 98 ? 20.848 31.660 0.781 1.00 11.96 98 LEU A N 1
ATOM 1534 C CA . LEU A 1 98 ? 19.935 30.937 -0.117 1.00 10.58 98 LEU A CA 1
ATOM 1535 C C . LEU A 1 98 ? 19.315 29.732 0.559 1.00 11.09 98 LEU A C 1
ATOM 1536 O O . LEU A 1 98 ? 18.189 29.367 0.295 1.00 7.78 98 LEU A O 1
ATOM 1552 N N . ARG A 1 99 ? 20.122 29.079 1.414 1.00 10.61 99 ARG A N 1
ATOM 1553 C CA . ARG A 1 99 ? 19.613 27.949 2.162 1.00 11.29 99 ARG A CA 1
ATOM 1554 C C . ARG A 1 99 ? 18.473 28.429 3.071 1.00 9.39 99 ARG A C 1
ATOM 1555 O O . ARG A 1 99 ? 17.564 27.631 3.280 1.00 10.01 99 ARG A O 1
ATOM 1581 N N . ASN A 1 100 ? 18.617 29.597 3.639 1.00 10.10 100 ASN A N 1
ATOM 1582 C CA . ASN A 1 100 ? 17.660 30.258 4.549 1.00 10.38 100 ASN A CA 1
ATOM 1583 C C . ASN A 1 100 ? 16.333 30.520 3.806 1.00 9.92 100 ASN A C 1
ATOM 1584 O O . ASN A 1 100 ? 15.227 30.280 4.307 1.00 9.29 100 ASN A O 1
ATOM 1595 N N . LEU A 1 101 ? 16.487 31.005 2.573 1.00 9.51 101 LEU A N 1
ATOM 1596 C CA . LEU A 1 101 ? 15.370 31.354 1.685 1.00 9.73 101 LEU A CA 1
ATOM 1597 C C . LEU A 1 101 ? 14.578 30.116 1.288 1.00 10.94 101 LEU A C 1
ATOM 1598 O O . LEU A 1 101 ? 13.350 30.248 1.180 1.00 10.08 101 LEU A O 1
ATOM 1614 N N . SER A 1 102 ? 15.312 29.034 1.110 1.00 9.79 102 SER A N 1
ATOM 1615 C CA . SER A 1 102 ? 14.825 27.710 0.800 1.00 12.30 102 SER A CA 1
ATOM 1616 C C . SER A 1 102 ? 13.861 27.182 1.870 1.00 12.86 102 SER A C 1
ATOM 1617 O O . SER A 1 102 ? 12.747 26.693 1.602 1.00 13.31 102 SER A O 1
ATOM 1625 N N . GLY A 1 103 ? 14.323 27.318 3.096 1.00 13.88 103 GLY A N 1
ATOM 1626 C CA . GLY A 1 103 ? 13.583 26.893 4.297 1.00 15.21 103 GLY A CA 1
ATOM 1627 C C . GLY A 1 103 ? 12.296 27.709 4.425 1.00 16.54 103 GLY A C 1
ATOM 1628 O O . GLY A 1 103 ? 11.243 27.116 4.714 1.00 15.82 103 GLY A O 1
ATOM 1632 N N . LYS A 1 104 ? 12.409 29.014 4.199 1.00 15.98 104 LYS A N 1
ATOM 1633 C CA . LYS A 1 104 ? 11.215 29.879 4.275 1.00 17.06 104 LYS A CA 1
ATOM 1634 C C . LYS A 1 104 ? 10.181 29.470 3.220 1.00 18.25 104 LYS A C 1
ATOM 1635 O O . LYS A 1 104 ? 8.967 29.372 3.470 1.00 18.79 104 LYS A O 1
ATOM 1654 N N . HIS A 1 105 ? 10.650 29.255 2.004 1.00 17.43 105 HIS A N 1
ATOM 1655 C CA . HIS A 1 105 ? 9.798 28.848 0.906 1.00 16.81 105 HIS A CA 1
ATOM 1656 C C . HIS A 1 105 ? 9.161 27.492 1.148 1.00 17.48 105 HIS A C 1
ATOM 1657 O O . HIS A 1 105 ? 8.009 27.302 0.744 1.00 18.09 105 HIS A O 1
ATOM 1672 N N . ALA A 1 106 ? 9.821 26.534 1.741 1.00 18.29 106 ALA A N 1
ATOM 1673 C CA . ALA A 1 106 ? 9.172 25.235 1.916 1.00 22.42 106 ALA A CA 1
ATOM 1674 C C . ALA A 1 106 ? 8.292 25.157 3.144 1.00 25.23 106 ALA A C 1
ATOM 1675 O O . ALA A 1 106 ? 7.132 24.671 3.048 1.00 26.80 106 ALA A O 1
ATOM 1682 N N . LYS A 1 107 ? 8.765 25.652 4.264 1.00 27.85 107 LYS A N 1
ATOM 1683 C CA . LYS A 1 107 ? 7.998 25.528 5.522 1.00 29.63 107 LYS A CA 1
ATOM 1684 C C . LYS A 1 107 ? 7.116 26.691 5.851 1.00 30.55 107 LYS A C 1
ATOM 1685 O O . LYS A 1 107 ? 6.099 26.555 6.582 1.00 30.37 107 LYS A O 1
ATOM 1707 N N . SER A 1 108 ? 7.456 27.859 5.307 1.00 30.92 108 SER A N 1
ATOM 1708 C CA . SER A 1 108 ? 6.648 29.043 5.649 1.00 32.26 108 SER A CA 1
ATOM 1709 C C . SER A 1 108 ? 5.587 29.386 4.628 1.00 32.71 108 SER A C 1
ATOM 1710 O O . SER A 1 108 ? 4.398 29.499 5.053 1.00 33.45 108 SER A O 1
ATOM 1718 N N . PHE A 1 109 ? 5.944 29.546 3.373 1.00 30.91 109 PHE A N 1
ATOM 1719 C CA . PHE A 1 109 ? 5.000 29.915 2.299 1.00 30.04 109 PHE A CA 1
ATOM 1720 C C . PHE A 1 109 ? 4.494 28.652 1.600 1.00 28.51 109 PHE A C 1
ATOM 1721 O O . PHE A 1 109 ? 3.542 28.642 0.819 1.00 28.74 109 PHE A O 1
ATOM 1738 N N . GLN A 1 110 ? 5.236 27.604 1.836 1.00 28.11 110 GLN A N 1
ATOM 1739 C CA . GLN A 1 110 ? 4.957 26.286 1.259 1.00 28.13 110 GLN A CA 1
ATOM 1740 C C . GLN A 1 110 ? 4.688 26.316 -0.231 1.00 25.84 110 GLN A C 1
ATOM 1741 O O . GLN A 1 110 ? 3.621 25.824 -0.640 1.00 26.43 110 GLN A O 1
ATOM 1755 N N . VAL A 1 111 ? 5.606 26.813 -1.002 1.00 23.49 111 VAL A N 1
ATOM 1756 C CA . VAL A 1 111 ? 5.379 26.874 -2.467 1.00 21.51 111 VAL A CA 1
ATOM 1757 C C . VAL A 1 111 ? 5.808 25.569 -3.124 1.00 18.73 111 VAL A C 1
ATOM 1758 O O . VAL A 1 111 ? 6.653 24.824 -2.612 1.00 18.88 111 VAL A O 1
ATOM 1771 N N . ASP A 1 112 ? 5.209 25.323 -4.253 1.00 17.44 112 ASP A N 1
ATOM 1772 C CA . ASP A 1 112 ? 5.501 24.169 -5.115 1.00 17.00 112 ASP A CA 1
ATOM 1773 C C . ASP A 1 112 ? 6.862 24.606 -5.714 1.00 16.55 112 ASP A C 1
ATOM 1774 O O . ASP A 1 112 ? 6.955 25.708 -6.288 1.00 17.50 112 ASP A O 1
ATOM 1783 N N . PRO A 1 113 ? 7.857 23.800 -5.526 1.00 16.00 113 PRO A N 1
ATOM 1784 C CA . PRO A 1 113 ? 9.204 24.142 -6.005 1.00 15.10 113 PRO A CA 1
ATOM 1785 C C . PRO A 1 113 ? 9.409 23.993 -7.481 1.00 14.73 113 PRO A C 1
ATOM 1786 O O . PRO A 1 113 ? 10.437 24.461 -8.002 1.00 13.81 113 PRO A O 1
ATOM 1797 N N . GLU A 1 114 ? 8.491 23.336 -8.209 1.00 13.44 114 GLU A N 1
ATOM 1798 C CA . GLU A 1 114 ? 8.734 23.223 -9.647 1.00 13.29 114 GLU A CA 1
ATOM 1799 C C . GLU A 1 114 ? 8.902 24.611 -10.300 1.00 12.05 114 GLU A C 1
ATOM 1800 O O . GLU A 1 114 ? 9.405 24.649 -11.424 1.00 9.80 114 GLU A O 1
ATOM 1816 N N . TYR A 1 115 ? 8.408 25.688 -9.680 1.00 11.09 115 TYR A N 1
ATOM 1817 C CA . TYR A 1 115 ? 8.392 27.007 -10.315 1.00 11.20 115 TYR A CA 1
ATOM 1818 C C . TYR A 1 115 ? 9.649 27.813 -10.191 1.00 9.78 115 TYR A C 1
ATOM 1819 O O . TYR A 1 115 ? 9.744 28.840 -10.882 1.00 11.00 115 TYR A O 1
ATOM 1845 N N . PHE A 1 116 ? 10.524 27.432 -9.310 1.00 10.33 116 PHE A N 1
ATOM 1846 C CA . PHE A 1 116 ? 11.776 28.185 -9.088 1.00 10.93 116 PHE A CA 1
ATOM 1847 C C . PHE A 1 116 ? 12.505 28.378 -10.424 1.00 10.66 116 PHE A C 1
ATOM 1848 O O . PHE A 1 116 ? 13.034 29.460 -10.712 1.00 11.76 116 PHE A O 1
ATOM 1865 N N . LYS A 1 117 ? 12.594 27.279 -11.167 1.00 10.22 117 LYS A N 1
ATOM 1866 C CA . LYS A 1 117 ? 13.332 27.341 -12.468 1.00 10.74 117 LYS A CA 1
ATOM 1867 C C . LYS A 1 117 ? 12.635 28.139 -13.548 1.00 9.30 117 LYS A C 1
ATOM 1868 O O . LYS A 1 117 ? 13.296 28.664 -14.478 1.00 10.97 117 LYS A O 1
ATOM 1887 N N . VAL A 1 118 ? 11.320 28.297 -13.429 1.00 7.42 118 VAL A N 1
ATOM 1888 C CA . VAL A 1 118 ? 10.495 29.060 -14.374 1.00 7.66 118 VAL A CA 1
ATOM 1889 C C . VAL A 1 118 ? 10.711 30.575 -14.121 1.00 6.68 118 VAL A C 1
ATOM 1890 O O . VAL A 1 118 ? 10.940 31.303 -15.080 1.00 6.21 118 VAL A O 1
ATOM 1903 N N . LEU A 1 119 ? 10.680 31.001 -12.867 1.00 8.21 119 LEU A N 1
ATOM 1904 C CA . LEU A 1 119 ? 10.916 32.418 -12.476 1.00 9.08 119 LEU A CA 1
ATOM 1905 C C . LEU A 1 119 ? 12.357 32.806 -12.870 1.00 9.03 119 LEU A C 1
ATOM 1906 O O . LEU A 1 119 ? 12.621 33.809 -13.544 1.00 8.90 119 LEU A O 1
ATOM 1922 N N . ALA A 1 120 ? 13.295 31.950 -12.452 1.00 10.16 120 ALA A N 1
ATOM 1923 C CA . ALA A 1 120 ? 14.716 32.104 -12.765 1.00 9.25 120 ALA A CA 1
ATOM 1924 C C . ALA A 1 120 ? 14.909 32.235 -14.264 1.00 9.45 120 ALA A C 1
ATOM 1925 O O . ALA A 1 120 ? 15.888 32.901 -14.714 1.00 11.69 120 ALA A O 1
ATOM 1932 N N . ALA A 1 121 ? 14.095 31.551 -15.077 1.00 9.05 121 ALA A N 1
ATOM 1933 C CA . ALA A 1 121 ? 14.242 31.700 -16.532 1.00 7.16 121 ALA A CA 1
ATOM 1934 C C . ALA A 1 121 ? 13.754 33.081 -16.976 1.00 7.37 121 ALA A C 1
ATOM 1935 O O . ALA A 1 121 ? 14.311 33.653 -17.934 1.00 4.76 121 ALA A O 1
ATOM 1942 N N . VAL A 1 122 ? 12.723 33.645 -16.365 1.00 7.43 122 VAL A N 1
ATOM 1943 C CA . VAL A 1 122 ? 12.215 34.986 -16.748 1.00 8.86 122 VAL A CA 1
ATOM 1944 C C . VAL A 1 122 ? 13.278 36.040 -16.405 1.00 8.89 122 VAL A C 1
ATOM 1945 O O . VAL A 1 122 ? 13.452 37.068 -17.089 1.00 8.68 122 VAL A O 1
ATOM 1958 N N . ILE A 1 123 ? 13.950 35.768 -15.279 1.00 7.89 123 ILE A N 1
ATOM 1959 C CA . ILE A 1 123 ? 15.042 36.670 -14.839 1.00 8.12 123 ILE A CA 1
ATOM 1960 C C . ILE A 1 123 ? 16.190 36.637 -15.854 1.00 7.72 123 ILE A C 1
ATOM 1961 O O . ILE A 1 123 ? 16.613 37.696 -16.330 1.00 7.90 123 ILE A O 1
ATOM 1977 N N . ALA A 1 124 ? 16.664 35.480 -16.217 1.00 7.10 124 ALA A N 1
ATOM 1978 C CA . ALA A 1 124 ? 17.736 35.307 -17.202 1.00 9.01 124 ALA A CA 1
ATOM 1979 C C . ALA A 1 124 ? 17.325 35.912 -18.541 1.00 10.88 124 ALA A C 1
ATOM 1980 O O . ALA A 1 124 ? 18.134 36.589 -19.262 1.00 12.34 124 ALA A O 1
ATOM 1987 N N . ASP A 1 125 ? 16.099 35.714 -18.975 1.00 9.73 125 ASP A N 1
ATOM 1988 C CA . ASP A 1 125 ? 15.668 36.288 -20.249 1.00 12.07 125 ASP A CA 1
ATOM 1989 C C . ASP A 1 125 ? 15.736 37.816 -20.169 1.00 13.36 125 ASP A C 1
ATOM 1990 O O . ASP A 1 125 ? 16.104 38.430 -21.168 1.00 13.81 125 ASP A O 1
ATOM 1999 N N . THR A 1 126 ? 15.422 38.403 -19.025 1.00 14.63 126 THR A N 1
ATOM 2000 C CA . THR A 1 126 ? 15.398 39.855 -18.797 1.00 14.65 126 THR A CA 1
ATOM 2001 C C . THR A 1 126 ? 16.788 40.463 -18.726 1.00 14.89 126 THR A C 1
ATOM 2002 O O . THR A 1 126 ? 17.067 41.550 -19.278 1.00 15.49 126 THR A O 1
ATOM 2013 N N . VAL A 1 127 ? 17.646 39.735 -18.016 1.00 14.45 127 VAL A N 1
ATOM 2014 C CA . VAL A 1 127 ? 19.017 40.161 -17.817 1.00 14.81 127 VAL A CA 1
ATOM 2015 C C . VAL A 1 127 ? 19.868 39.952 -19.065 1.00 15.40 127 VAL A C 1
ATOM 2016 O O . VAL A 1 127 ? 20.500 40.913 -19.557 1.00 17.20 127 VAL A O 1
ATOM 2029 N N . ALA A 1 128 ? 19.873 38.755 -19.587 1.00 15.04 128 ALA A N 1
ATOM 2030 C CA . ALA A 1 128 ? 20.747 38.486 -20.749 1.00 16.47 128 ALA A CA 1
ATOM 2031 C C . ALA A 1 128 ? 20.387 37.122 -21.316 1.00 17.33 128 ALA A C 1
ATOM 2032 O O . ALA A 1 128 ? 21.013 36.115 -21.007 1.00 16.54 128 ALA A O 1
ATOM 2039 N N . ALA A 1 129 ? 19.411 37.196 -22.181 1.00 20.25 129 ALA A N 1
ATOM 2040 C CA . ALA A 1 129 ? 18.811 36.074 -22.903 1.00 21.12 129 ALA A CA 1
ATOM 2041 C C . ALA A 1 129 ? 19.844 35.201 -23.567 1.00 21.83 129 ALA A C 1
ATOM 2042 O O . ALA A 1 129 ? 20.585 35.625 -24.472 1.00 22.46 129 ALA A O 1
ATOM 2049 N N . GLY A 1 130 ? 19.887 33.967 -23.121 1.00 22.79 130 GLY A N 1
ATOM 2050 C CA . GLY A 1 130 ? 20.778 32.932 -23.636 1.00 22.57 130 GLY A CA 1
ATOM 2051 C C . GLY A 1 130 ? 22.187 32.992 -23.118 1.00 23.07 130 GLY A C 1
ATOM 2052 O O . GLY A 1 130 ? 22.992 32.130 -23.535 1.00 24.52 130 GLY A O 1
ATOM 2056 N N . ASP A 1 131 ? 22.542 33.941 -22.274 1.00 21.89 131 ASP A N 1
ATOM 2057 C CA . ASP A 1 131 ? 23.934 33.976 -21.758 1.00 20.75 131 ASP A CA 1
ATOM 2058 C C . ASP A 1 131 ? 24.122 32.702 -20.917 1.00 20.57 131 ASP A C 1
ATOM 2059 O O . ASP A 1 131 ? 23.324 32.450 -19.970 1.00 19.68 131 ASP A O 1
ATOM 2068 N N . ALA A 1 132 ? 25.155 31.921 -21.260 1.00 17.47 132 ALA A N 1
ATOM 2069 C CA . ALA A 1 132 ? 25.380 30.682 -20.489 1.00 15.41 132 ALA A CA 1
ATOM 2070 C C . ALA A 1 132 ? 25.838 30.944 -19.059 1.00 14.19 132 ALA A C 1
ATOM 2071 O O . ALA A 1 132 ? 25.533 30.127 -18.140 1.00 12.66 132 ALA A O 1
ATOM 2078 N N . GLY A 1 133 ? 26.587 32.007 -18.882 1.00 11.09 133 GLY A N 1
ATOM 2079 C CA . GLY A 1 133 ? 27.130 32.379 -17.563 1.00 11.62 133 GLY A CA 1
ATOM 2080 C C . GLY A 1 133 ? 26.007 32.710 -16.588 1.00 10.28 133 GLY A C 1
ATOM 2081 O O . GLY A 1 133 ? 25.986 32.258 -15.453 1.00 10.44 133 GLY A O 1
ATOM 2085 N N . PHE A 1 134 ? 25.091 33.516 -17.101 1.00 11.33 134 PHE A N 1
ATOM 2086 C CA . PHE A 1 134 ? 23.902 33.918 -16.283 1.00 9.54 134 PHE A CA 1
ATOM 2087 C C . PHE A 1 134 ? 23.021 32.730 -15.939 1.00 8.60 134 PHE A C 1
ATOM 2088 O O . PHE A 1 134 ? 22.487 32.568 -14.826 1.00 8.04 134 PHE A O 1
ATOM 2105 N N . GLU A 1 135 ? 22.792 31.831 -16.869 1.00 8.58 135 GLU A N 1
ATOM 2106 C CA . GLU A 1 135 ? 21.978 30.637 -16.627 1.00 10.99 135 GLU A CA 1
ATOM 2107 C C . GLU A 1 135 ? 22.643 29.746 -15.593 1.00 10.70 135 GLU A C 1
ATOM 2108 O O . GLU A 1 135 ? 21.906 29.093 -14.840 1.00 12.71 135 GLU A O 1
ATOM 2120 N N . LYS A 1 136 ? 23.982 29.713 -15.499 1.00 9.82 136 LYS A N 1
ATOM 2121 C CA . LYS A 1 136 ? 24.618 28.881 -14.477 1.00 11.55 136 LYS A CA 1
ATOM 2122 C C . LYS A 1 136 ? 24.340 29.442 -13.076 1.00 10.80 136 LYS A C 1
ATOM 2123 O O . LYS A 1 136 ? 24.120 28.654 -12.139 1.00 12.69 136 LYS A O 1
ATOM 2142 N N . LEU A 1 137 ? 24.454 30.739 -12.938 1.00 11.38 137 LEU A N 1
ATOM 2143 C CA . LEU A 1 137 ? 24.222 31.416 -11.628 1.00 12.06 137 LEU A CA 1
ATOM 2144 C C . LEU A 1 137 ? 22.753 31.127 -11.232 1.00 11.12 137 LEU A C 1
ATOM 2145 O O . LEU A 1 137 ? 22.498 30.847 -10.065 1.00 13.09 137 LEU A O 1
ATOM 2161 N N . MET A 1 138 ? 21.868 31.280 -12.192 1.00 10.36 138 MET A N 1
ATOM 2162 C CA . MET A 1 138 ? 20.443 31.024 -11.958 1.00 10.54 138 MET A CA 1
ATOM 2163 C C . MET A 1 138 ? 20.253 29.558 -11.599 1.00 10.26 138 MET A C 1
ATOM 2164 O O . MET A 1 138 ? 19.425 29.274 -10.717 1.00 10.21 138 MET A O 1
ATOM 2178 N N . SER A 1 139 ? 20.988 28.646 -12.200 1.00 10.11 139 SER A N 1
ATOM 2179 C CA . SER A 1 139 ? 20.843 27.232 -11.838 1.00 11.33 139 SER A CA 1
ATOM 2180 C C . SER A 1 139 ? 21.352 26.979 -10.412 1.00 11.07 139 SER A C 1
ATOM 2181 O O . SER A 1 139 ? 20.806 26.108 -9.725 1.00 8.77 139 SER A O 1
ATOM 2189 N N . MET A 1 140 ? 22.417 27.672 -10.036 1.00 11.14 140 MET A N 1
ATOM 2190 C CA . MET A 1 140 ? 22.949 27.442 -8.662 1.00 11.60 140 MET A CA 1
ATOM 2191 C C . MET A 1 140 ? 21.889 27.891 -7.649 1.00 10.26 140 MET A C 1
ATOM 2192 O O . MET A 1 140 ? 21.720 27.286 -6.582 1.00 10.93 140 MET A O 1
ATOM 2208 N N . ILE A 1 141 ? 21.251 28.981 -8.055 1.00 9.28 141 ILE A N 1
ATOM 2209 C CA . ILE A 1 141 ? 20.200 29.592 -7.231 1.00 11.39 141 ILE A CA 1
ATOM 2210 C C . ILE A 1 141 ? 19.037 28.607 -6.984 1.00 10.90 141 ILE A C 1
ATOM 2211 O O . ILE A 1 141 ? 18.604 28.462 -5.833 1.00 11.52 141 ILE A O 1
ATOM 2227 N N . CYS A 1 142 ? 18.606 28.019 -8.084 1.00 10.59 142 CYS A N 1
ATOM 2228 C CA . CYS A 1 142 ? 17.503 27.050 -8.085 1.00 10.20 142 CYS A CA 1
ATOM 2229 C C . CYS A 1 142 ? 17.878 25.809 -7.295 1.00 10.93 142 CYS A C 1
ATOM 2230 O O . CYS A 1 142 ? 17.003 25.299 -6.576 1.00 12.52 142 CYS A O 1
ATOM 2237 N N . ILE A 1 143 ? 19.109 25.359 -7.423 1.00 9.69 143 ILE A N 1
ATOM 2238 C CA . ILE A 1 143 ? 19.503 24.137 -6.656 1.00 9.00 143 ILE A CA 1
ATOM 2239 C C . ILE A 1 143 ? 19.385 24.360 -5.171 1.00 9.16 143 ILE A C 1
ATOM 2240 O O . ILE A 1 143 ? 18.848 23.548 -4.391 1.00 8.70 143 ILE A O 1
ATOM 2256 N N . LEU A 1 144 ? 19.905 25.475 -4.721 1.00 9.37 144 LEU A N 1
ATOM 2257 C CA . LEU A 1 144 ? 19.915 25.941 -3.349 1.00 11.32 144 LEU A CA 1
ATOM 2258 C C . LEU A 1 144 ? 18.490 26.180 -2.833 1.00 10.99 144 LEU A C 1
ATOM 2259 O O . LEU A 1 144 ? 18.197 25.812 -1.677 1.00 11.62 144 LEU A O 1
ATOM 2275 N N . LEU A 1 145 ? 17.639 26.736 -3.699 1.00 11.45 145 LEU A N 1
ATOM 2276 C CA . LEU A 1 145 ? 16.239 26.994 -3.294 1.00 12.10 145 LEU A CA 1
ATOM 2277 C C . LEU A 1 145 ? 15.463 25.721 -2.964 1.00 13.46 145 LEU A C 1
ATOM 2278 O O . LEU A 1 145 ? 14.503 25.638 -2.156 1.00 13.00 145 LEU A O 1
ATOM 2294 N N . ARG A 1 146 ? 15.891 24.644 -3.601 1.00 15.50 146 ARG A N 1
ATOM 2295 C CA . ARG A 1 146 ? 15.303 23.302 -3.439 1.00 18.43 146 ARG A CA 1
ATOM 2296 C C . ARG A 1 146 ? 15.848 22.536 -2.253 1.00 19.72 146 ARG A C 1
ATOM 2297 O O . ARG A 1 146 ? 15.245 21.511 -1.824 1.00 20.84 146 ARG A O 1
ATOM 2318 N N . SER A 1 147 ? 16.959 23.006 -1.722 1.00 19.91 147 SER A N 1
ATOM 2319 C CA . SER A 1 147 ? 17.683 22.380 -0.627 1.00 20.44 147 SER A CA 1
ATOM 2320 C C . SER A 1 147 ? 16.869 22.065 0.605 1.00 21.02 147 SER A C 1
ATOM 2321 O O . SER A 1 147 ? 17.105 20.987 1.215 1.00 22.04 147 SER A O 1
ATOM 2329 N N . ALA A 1 148 ? 15.934 22.856 1.051 1.00 21.63 148 ALA A N 1
ATOM 2330 C CA . ALA A 1 148 ? 15.128 22.600 2.253 1.00 22.14 148 ALA A CA 1
ATOM 2331 C C . ALA A 1 148 ? 13.910 21.720 2.014 1.00 22.18 148 ALA A C 1
ATOM 2332 O O . ALA A 1 148 ? 13.187 21.453 3.000 1.00 24.03 148 ALA A O 1
ATOM 2339 N N . TYR A 1 149 ? 13.647 21.266 0.835 1.00 22.30 149 TYR A N 1
ATOM 2340 C CA . TYR A 1 149 ? 12.535 20.408 0.456 1.00 24.16 149 TYR A CA 1
ATOM 2341 C C . TYR A 1 149 ? 12.828 18.920 0.642 1.00 24.75 149 TYR A C 1
ATOM 2342 O O . TYR A 1 149 ? 13.838 18.479 0.026 1.00 25.93 149 TYR A O 1
#

Nearest PDB structures (foldseek):
  3lhb-assembly1_A  TM=9.887E-01  e=1.019E-17  Petromyzon marinus
  1f5o-assembly2_D  TM=9.893E-01  e=1.735E-17  Petromyzon marinus
  1uc3-assembly1_A  TM=9.890E-01  e=1.203E-16  Lampetra fluviatilis
  1uc3-assembly12_F  TM=9.874E-01  e=1.860E-16  Lampetra fluviatilis
  2dc3-assembly1_B  TM=9.336E-01  e=1.768E-07  Homo sapiens

B-factor: mean 17.7, std 7.51, range [3.39, 46.59]

Sequence (150 aa):
PIVDTGSVAPLSAAEKTKIRSAWAPVYSTDYETSGVDILVKFFTSTPAAQEFFPKFKGLTTADELKKSADVRWHAERIINAVDDAVASMDDTEKMSMKLRNLSGKHAKSFQVDPEYFKVLAAVIADTVAAGDAGFEKLMSMICILLRSAY

InterPro domains:
  IPR000971 Globin [PF00042] (37-129)
  IPR000971 Globin [PS01033] (11-150)
  IPR009050 Globin-like superfamily [SSF46458] (8-150)
  IPR012292 Globin/Protoglobin [G3DSA:1.10.490.10] (2-150)
  IPR013314 Globin, lamprey/hagfish type [PR01906] (2-17)
  IPR013314 Globin, lamprey/hagfish type [PR01906] (19-32)
  IPR013314 Globin, lamprey/hagfish type [PR01906] (41-57)
  IPR013314 Globin, lamprey/hagfish type [PR01906] (65-80)
  IPR013314 Globin, lamprey/hagfish type [PR01906] (81-99)
  IPR013314 Globin, lamprey/hagfish type [PR01906] (102-120)
  IPR013314 Globin, lamprey/hagfish type [PR01906] (131-150)
  IPR013314 Globin, lamprey/hagfish type [PTHR46783] (9-129)

Secondary structure (DSSP, 8-state):
---SSS--PPPPHHHHHHHHHHHHHHHHTHHHHHHHHHHHHHHH-GGGGGG-GGGTT--SHHHHHT-HHHHHHHHHHHHHHHHHHHTTT-HHHHHHHHHHHHHIIIIIS---GGGHHHHHHHHHHHHHTT-HHHHHHHHHHHHHHHTT-

Foldseek 3Di:
DADQDDDFDAFDVVLLVLLVVLLVVCLVVQLQNLLVLVLVLCVVPVVQCVLPPPCPPQPHSVSSSPDVSSSVVSNVVSVLLVQLSVCSVPVPSNLVVLLVLLQCCCPPSNGDLVCLRVSLQSVCCSRPPPDPSSSSSSNVSSNSSPNND